Protein AF-A0A840UDA2-F1 (afdb_monomer_lite)

Radius of gyration: 20.47 Å; chains: 1; bounding box: 41×57×56 Å

Foldseek 3Di:
DDDDDDPDDPPPPPDDDQDWDQDPVRDTDRPPPPPDDQAQVPDPQWGWQDDDDQKTKTWRLVQKDWPDDDQQWTKIKTKIFMAGNVSDTPDMAMKIWIDTPPDDLQWIWIDRVNPDIDIDGLPDPDRVCSSVNSNCQVSVCSHPVDGSD

Secondary structure (DSSP, 8-state):
-------------------EEEPTTS-EEE-------SBGGG-TTSBEEEEETTEEEEEEEEEEEEEEEETTEEEEEEEEEEE-TTS-EEEEEEEEEEEETTS-TTEEEEESSSSS-EEEETT---GGGHHHHHHHHHHHHHHHSS---

Structure (mmCIF, N/CA/C/O backbone):
data_AF-A0A840UDA2-F1
#
_entry.id   AF-A0A840UDA2-F1
#
loop_
_atom_site.group_PDB
_atom_site.id
_atom_site.type_symbol
_atom_site.label_atom_id
_atom_site.label_alt_id
_atom_site.label_comp_id
_atom_site.label_asym_id
_atom_site.label_entity_id
_atom_site.label_seq_id
_atom_site.pdbx_PDB_ins_code
_atom_site.Cartn_x
_atom_site.Cartn_y
_atom_site.Cartn_z
_atom_site.occupancy
_atom_site.B_iso_or_equiv
_atom_site.auth_seq_id
_atom_site.auth_comp_id
_atom_site.auth_asym_id
_atom_site.auth_atom_id
_atom_site.pdbx_PDB_model_num
ATOM 1 N N . MET A 1 1 ? 21.897 -36.751 40.060 1.00 42.03 1 MET A N 1
ATOM 2 C CA . MET A 1 1 ? 22.782 -35.650 39.634 1.00 42.03 1 MET A CA 1
ATOM 3 C C . MET A 1 1 ? 22.307 -35.232 38.253 1.00 42.03 1 MET A C 1
ATOM 5 O O . MET A 1 1 ? 21.941 -36.119 37.500 1.00 42.03 1 MET A O 1
ATOM 9 N N . GLU A 1 2 ? 22.275 -33.923 38.002 1.00 37.97 2 GLU A N 1
ATOM 10 C CA . GLU A 1 2 ? 21.790 -33.234 36.789 1.00 37.97 2 GLU A CA 1
ATOM 11 C C . GLU A 1 2 ? 20.267 -33.116 36.589 1.00 37.97 2 GLU A C 1
ATOM 13 O O . GLU A 1 2 ? 19.528 -34.071 36.771 1.00 37.97 2 GLU A O 1
ATOM 18 N N . ARG A 1 3 ? 19.713 -32.006 36.097 1.00 36.50 3 ARG A N 1
ATOM 19 C CA . ARG A 1 3 ? 19.739 -30.584 36.500 1.00 36.50 3 ARG A CA 1
ATOM 20 C C . ARG A 1 3 ? 18.504 -29.973 35.813 1.00 36.50 3 ARG A C 1
ATOM 22 O O . ARG A 1 3 ? 18.245 -30.256 34.649 1.00 36.50 3 ARG A O 1
ATOM 29 N N . MET A 1 4 ? 17.718 -29.183 36.549 1.00 39.97 4 MET A N 1
ATOM 30 C CA . MET A 1 4 ? 16.525 -28.482 36.048 1.00 39.97 4 MET A CA 1
ATOM 31 C C . MET A 1 4 ? 16.818 -27.651 34.790 1.00 39.97 4 MET A C 1
ATOM 33 O O . MET A 1 4 ? 17.794 -26.903 34.775 1.00 39.97 4 MET A O 1
ATOM 37 N N . ILE A 1 5 ? 15.877 -27.627 33.843 1.00 39.34 5 ILE A N 1
ATOM 38 C CA . ILE A 1 5 ? 15.657 -26.466 32.970 1.00 39.34 5 ILE A CA 1
ATOM 39 C C . ILE A 1 5 ? 14.202 -26.026 33.152 1.00 39.34 5 ILE A C 1
ATOM 41 O O . ILE A 1 5 ? 13.264 -26.613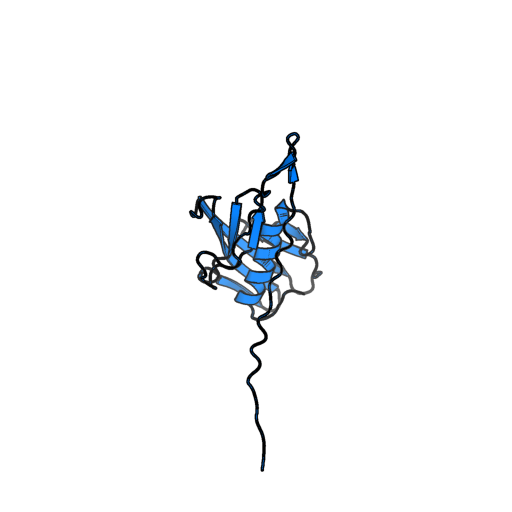 32.617 1.00 39.34 5 ILE A O 1
ATOM 45 N N . LYS A 1 6 ? 14.031 -24.990 33.978 1.00 40.03 6 LYS A N 1
ATOM 46 C CA . LYS A 1 6 ? 12.791 -24.225 34.121 1.00 40.03 6 LYS A CA 1
ATOM 47 C C . LYS A 1 6 ? 12.580 -23.443 32.825 1.00 40.03 6 LYS A C 1
ATOM 49 O O . LYS A 1 6 ? 13.404 -22.600 32.482 1.00 40.03 6 LYS A O 1
ATOM 54 N N . LYS A 1 7 ? 11.489 -23.714 32.108 1.00 36.28 7 LYS A N 1
ATOM 55 C CA . LYS A 1 7 ? 11.046 -22.883 30.982 1.00 36.28 7 LYS A CA 1
ATOM 56 C C . LYS A 1 7 ? 10.558 -21.549 31.553 1.00 36.28 7 LYS A C 1
ATOM 58 O O . LYS A 1 7 ? 9.472 -21.478 32.118 1.00 36.28 7 LYS A O 1
ATOM 63 N N . ILE A 1 8 ? 11.399 -20.521 31.474 1.00 38.16 8 ILE A N 1
ATOM 64 C CA . ILE A 1 8 ? 11.037 -19.145 31.816 1.00 38.16 8 ILE A CA 1
ATOM 65 C C . ILE A 1 8 ? 10.174 -18.616 30.668 1.00 38.16 8 ILE A C 1
ATOM 67 O O . ILE A 1 8 ? 10.673 -18.358 29.575 1.00 38.16 8 ILE A O 1
ATOM 71 N N . LEU A 1 9 ? 8.871 -18.493 30.911 1.00 33.75 9 LEU A N 1
ATOM 72 C CA . LEU A 1 9 ? 7.979 -17.674 30.096 1.00 33.75 9 LEU A CA 1
ATOM 73 C C . LEU A 1 9 ? 8.317 -16.210 30.389 1.00 33.75 9 LEU A C 1
ATOM 75 O O . LEU A 1 9 ? 7.984 -15.689 31.452 1.00 33.75 9 LEU A O 1
ATOM 79 N N . VAL A 1 10 ? 9.010 -15.556 29.458 1.00 36.25 10 VAL A N 1
ATOM 80 C CA . VAL A 1 10 ? 9.143 -14.098 29.460 1.00 36.25 10 VAL A CA 1
ATOM 81 C C . VAL A 1 10 ? 7.796 -13.542 29.009 1.00 36.25 10 VAL A C 1
ATOM 83 O O . VAL A 1 10 ? 7.509 -13.456 27.819 1.00 36.25 10 VAL A O 1
ATOM 86 N N . SER A 1 11 ? 6.938 -13.225 29.977 1.00 38.47 11 SER A N 1
ATOM 87 C CA . SER A 1 11 ? 5.769 -12.383 29.741 1.00 38.47 11 SER A CA 1
ATOM 88 C C . SER A 1 11 ? 6.280 -10.982 29.422 1.00 38.47 11 SER A C 1
ATOM 90 O O . SER A 1 11 ? 6.733 -10.264 30.313 1.00 38.47 11 SER A O 1
ATOM 92 N N . LEU A 1 12 ? 6.265 -10.616 28.140 1.00 33.28 12 LEU A N 1
ATOM 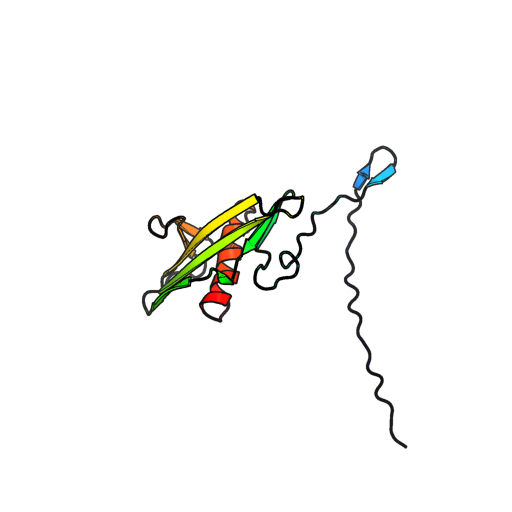93 C CA . LEU A 1 12 ? 6.558 -9.262 27.694 1.00 33.28 12 LEU A CA 1
ATOM 94 C C . LEU A 1 12 ? 5.394 -8.373 28.157 1.00 33.28 12 LEU A C 1
ATOM 96 O O . LEU A 1 12 ? 4.341 -8.330 27.527 1.00 33.28 12 LEU A O 1
ATOM 100 N N . CYS A 1 13 ? 5.553 -7.721 29.310 1.00 30.31 13 CYS A N 1
ATOM 101 C CA . CYS A 1 13 ? 4.634 -6.681 29.756 1.00 30.31 13 CYS A CA 1
ATOM 102 C C . CYS A 1 13 ? 4.657 -5.546 28.730 1.00 30.31 13 CYS A C 1
ATOM 104 O O . CYS A 1 13 ? 5.596 -4.753 28.681 1.00 30.31 13 CYS A O 1
ATOM 106 N N . MET A 1 14 ? 3.620 -5.483 27.901 1.00 34.97 14 MET A N 1
ATOM 107 C CA . MET A 1 14 ? 3.326 -4.340 27.051 1.00 34.97 14 MET A CA 1
ATOM 108 C C . MET A 1 14 ? 2.859 -3.211 27.976 1.00 34.97 14 MET A C 1
ATOM 110 O O . MET A 1 14 ? 1.700 -3.149 28.376 1.00 34.97 14 MET A O 1
ATOM 114 N N . ALA A 1 15 ? 3.797 -2.378 28.424 1.00 37.38 15 ALA A N 1
ATOM 115 C CA . ALA A 1 15 ? 3.485 -1.202 29.221 1.00 37.38 15 ALA A CA 1
ATOM 116 C C . ALA A 1 15 ? 2.831 -0.153 28.310 1.00 37.38 15 ALA A C 1
ATOM 118 O O . ALA A 1 15 ? 3.515 0.574 27.592 1.00 37.38 15 ALA A O 1
ATOM 119 N N . ALA A 1 16 ? 1.500 -0.099 28.322 1.00 39.00 16 ALA A N 1
ATOM 120 C CA . ALA A 1 16 ? 0.751 1.020 27.771 1.00 39.00 16 ALA A CA 1
ATOM 121 C C . ALA A 1 16 ? 0.997 2.246 28.666 1.00 39.00 16 ALA A C 1
ATOM 123 O O . ALA A 1 16 ? 0.585 2.274 29.826 1.00 39.00 16 ALA A O 1
ATOM 124 N N . ALA A 1 17 ? 1.712 3.246 28.152 1.00 40.25 17 ALA A N 1
ATOM 125 C CA . ALA A 1 17 ? 1.822 4.537 28.818 1.00 40.25 17 ALA A CA 1
ATOM 126 C C . ALA A 1 17 ? 0.470 5.257 28.695 1.00 40.25 17 ALA A C 1
ATOM 128 O O . ALA A 1 17 ? 0.104 5.715 27.616 1.00 40.25 17 ALA A O 1
ATOM 129 N N . ILE A 1 18 ? -0.288 5.324 29.790 1.00 45.72 18 ILE A N 1
ATOM 130 C CA . ILE A 1 18 ? -1.560 6.050 29.841 1.00 45.72 18 ILE A CA 1
ATOM 131 C C . ILE A 1 18 ? -1.234 7.549 29.868 1.00 45.72 18 ILE A C 1
ATOM 133 O O . ILE A 1 18 ? -0.759 8.063 30.881 1.00 45.72 18 ILE A O 1
ATOM 137 N N . LEU A 1 19 ? -1.474 8.258 28.761 1.00 41.31 19 LEU A N 1
ATOM 138 C CA . LEU A 1 19 ? -1.546 9.719 28.781 1.00 41.31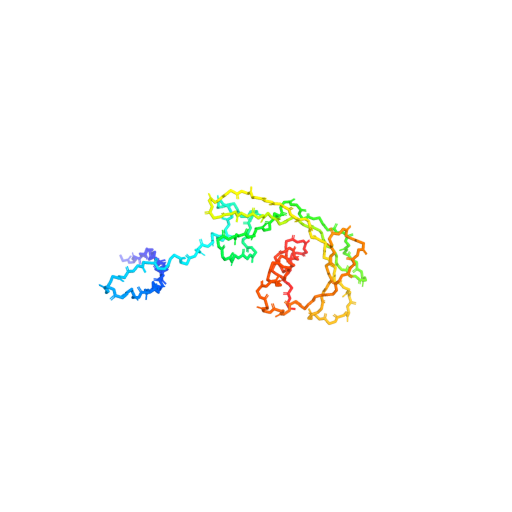 19 LEU A CA 1
ATOM 139 C C . LEU A 1 19 ? -2.862 10.130 29.444 1.00 41.31 19 LEU A C 1
ATOM 141 O O . LEU A 1 19 ? -3.946 9.757 28.999 1.00 41.31 19 LEU A O 1
ATOM 145 N N . VAL A 1 20 ? -2.754 10.896 30.524 1.00 44.81 20 VAL A N 1
ATOM 146 C CA . VAL A 1 20 ? -3.895 11.360 31.309 1.00 44.81 20 VAL A CA 1
ATOM 147 C C . VAL A 1 20 ? -4.091 12.851 31.050 1.00 44.81 20 VAL A C 1
ATOM 149 O O . VAL A 1 20 ? -3.177 13.639 31.287 1.00 44.81 20 VAL A O 1
ATOM 152 N N . GLY A 1 21 ? -5.268 13.246 30.565 1.00 50.16 21 GLY A N 1
ATOM 153 C CA . GLY A 1 21 ? -5.681 14.649 30.539 1.00 50.16 21 GLY A CA 1
ATOM 154 C C . GLY A 1 21 ? -6.313 15.026 31.879 1.00 50.16 21 GLY A C 1
ATOM 155 O O . GLY A 1 21 ? -7.141 14.277 32.395 1.00 50.16 21 GLY A O 1
ATOM 156 N N . VAL A 1 22 ? -5.926 16.166 32.453 1.00 46.38 22 VAL A N 1
ATOM 157 C CA . VAL A 1 22 ? -6.565 16.729 33.655 1.00 46.38 22 VAL A CA 1
ATOM 158 C C . VAL A 1 22 ? -7.673 17.679 33.204 1.00 46.38 22 VAL A C 1
ATOM 160 O O . VAL A 1 22 ? -7.388 18.676 32.538 1.00 46.38 22 VAL A O 1
ATOM 163 N N . SER A 1 23 ? -8.931 17.385 33.539 1.00 54.03 23 SER A N 1
ATOM 164 C CA . SER A 1 23 ? -10.025 18.352 33.391 1.00 54.03 23 SER A CA 1
ATOM 165 C C . SER A 1 23 ? -9.995 19.392 34.513 1.00 54.03 23 SER A C 1
ATOM 167 O O . SER A 1 23 ? -9.363 19.210 35.553 1.00 54.03 23 SER A O 1
ATOM 169 N N . ALA A 1 24 ? -10.684 20.516 34.299 1.00 54.06 24 ALA A N 1
ATOM 170 C CA . ALA A 1 24 ? -10.708 21.654 35.223 1.00 54.06 24 ALA A CA 1
ATOM 171 C C . ALA A 1 24 ? -11.264 21.327 36.628 1.00 54.06 24 ALA A C 1
ATOM 173 O O . ALA A 1 24 ? -11.048 22.095 37.561 1.00 54.06 24 ALA A O 1
ATOM 174 N N . ASP A 1 25 ? -11.953 20.196 36.786 1.00 64.12 25 ASP A N 1
ATOM 175 C CA . ASP A 1 25 ? -12.476 19.675 38.055 1.00 64.12 25 ASP A CA 1
ATOM 176 C C . ASP A 1 25 ? -11.540 18.654 38.733 1.00 64.12 25 ASP A C 1
ATOM 178 O O . ASP A 1 25 ? -11.901 18.048 39.741 1.00 64.12 25 ASP A O 1
ATOM 182 N N . GLY A 1 26 ? -10.329 18.462 38.198 1.00 52.66 26 GLY A N 1
ATOM 183 C CA . GLY A 1 26 ? -9.341 17.530 38.736 1.00 52.66 26 GLY A CA 1
ATOM 184 C C . GLY A 1 26 ? -9.639 16.061 38.437 1.00 52.66 26 GLY A C 1
ATOM 185 O O . GLY A 1 26 ? -8.918 15.195 38.936 1.00 52.66 26 GLY A O 1
ATOM 186 N N . THR A 1 27 ? -10.661 15.758 37.628 1.00 47.66 27 THR A N 1
ATOM 187 C CA . THR A 1 27 ? -10.891 14.389 37.169 1.00 47.66 27 THR A CA 1
ATOM 188 C C . THR A 1 27 ? -9.942 14.035 36.024 1.00 47.66 27 THR A C 1
ATOM 190 O O . THR A 1 27 ? -9.601 14.831 35.148 1.00 47.66 27 THR A O 1
ATOM 193 N N . THR A 1 28 ? -9.415 12.820 36.080 1.00 41.28 28 THR A N 1
ATOM 194 C CA . THR A 1 28 ? -8.555 12.265 35.045 1.00 41.28 28 THR A CA 1
ATOM 195 C C . THR A 1 28 ? -9.431 11.472 34.092 1.00 41.28 28 THR A C 1
ATOM 197 O O . THR A 1 28 ? -9.793 10.328 34.363 1.00 41.28 28 THR A O 1
ATOM 200 N N . LEU A 1 29 ? -9.821 12.085 32.977 1.00 41.03 29 LEU A N 1
ATOM 201 C CA . LEU A 1 29 ? -10.533 11.356 31.934 1.00 41.03 29 LEU A CA 1
ATOM 202 C C . LEU A 1 29 ? -9.500 10.618 31.077 1.00 41.03 29 LEU A C 1
ATOM 204 O O . LEU A 1 29 ? -8.522 11.239 30.642 1.00 41.03 29 LEU A O 1
ATOM 208 N N . PRO A 1 30 ? -9.673 9.308 30.817 1.00 44.22 30 PRO A N 1
ATOM 209 C CA . PRO A 1 30 ? -8.862 8.644 29.816 1.00 44.22 30 PRO A CA 1
ATOM 210 C C . PRO A 1 30 ? -9.110 9.366 28.493 1.00 44.22 30 PRO A C 1
ATOM 212 O O . PRO A 1 30 ? -10.219 9.354 27.958 1.00 44.22 30 PRO A O 1
ATOM 215 N N . MET A 1 31 ? -8.081 10.029 27.968 1.00 38.84 31 MET A N 1
ATOM 216 C CA . MET A 1 31 ? -8.107 10.439 26.575 1.00 38.84 31 MET A CA 1
ATOM 217 C C . MET A 1 31 ? -8.077 9.142 25.778 1.00 38.84 31 MET A C 1
ATOM 219 O O . MET A 1 31 ? -7.056 8.458 25.763 1.00 38.84 31 MET A O 1
ATOM 223 N N . ALA A 1 32 ? -9.209 8.761 25.188 1.00 42.03 32 ALA A N 1
ATOM 224 C CA . ALA A 1 32 ? -9.276 7.619 24.293 1.00 42.03 32 ALA A CA 1
ATOM 225 C C . ALA A 1 32 ? -8.395 7.920 23.074 1.00 42.03 32 ALA A C 1
ATOM 227 O O . ALA A 1 32 ? -8.837 8.489 22.077 1.00 42.03 32 ALA A O 1
ATOM 228 N N . GLN A 1 33 ? -7.112 7.581 23.166 1.00 42.38 33 GLN A N 1
ATOM 229 C CA . GLN A 1 33 ? -6.299 7.387 21.987 1.00 42.38 33 GLN A CA 1
ATOM 230 C C . GLN A 1 33 ? -6.902 6.176 21.282 1.00 42.38 33 GLN A C 1
ATOM 232 O O . GLN A 1 33 ? -7.008 5.103 21.873 1.00 42.38 33 GLN A O 1
ATOM 237 N N . ALA A 1 34 ? -7.388 6.370 20.058 1.00 55.00 34 ALA A N 1
ATOM 238 C CA . ALA A 1 34 ? -7.904 5.272 19.262 1.00 55.00 34 ALA A CA 1
ATOM 239 C C . ALA A 1 34 ? -6.746 4.306 18.975 1.00 55.00 34 ALA A C 1
ATOM 241 O O . ALA A 1 34 ? -5.938 4.540 18.075 1.00 55.00 34 ALA A O 1
ATOM 242 N N . ASP A 1 35 ? -6.635 3.252 19.779 1.00 76.25 35 ASP A N 1
ATOM 243 C CA . ASP A 1 35 ? -5.738 2.138 19.508 1.00 76.25 35 ASP A CA 1
ATOM 244 C C . ASP A 1 35 ? -6.363 1.310 18.389 1.00 76.25 35 ASP A C 1
ATOM 246 O O . ASP A 1 35 ? -7.245 0.474 18.589 1.00 76.25 35 ASP A O 1
ATOM 250 N N . TYR A 1 36 ? -5.932 1.594 17.164 1.00 87.25 36 TYR A N 1
ATOM 251 C CA . TYR A 1 36 ? -6.333 0.822 16.000 1.00 87.25 36 TYR A CA 1
ATOM 252 C C . TYR A 1 36 ? -5.649 -0.542 16.051 1.00 87.25 36 TYR A C 1
ATOM 254 O O . TYR A 1 36 ? -4.419 -0.629 16.109 1.00 87.25 36 TYR A O 1
ATOM 262 N N . ALA A 1 37 ? -6.438 -1.616 16.006 1.00 91.75 37 ALA A N 1
ATOM 263 C CA . ALA A 1 37 ? -5.899 -2.970 15.989 1.00 91.75 37 ALA A CA 1
ATOM 264 C C . ALA A 1 37 ? -4.935 -3.141 14.807 1.00 91.75 37 ALA A C 1
ATOM 266 O O . ALA A 1 37 ? -5.238 -2.692 13.703 1.00 91.75 37 ALA A O 1
ATOM 267 N N . GLN A 1 38 ? -3.806 -3.827 15.020 1.00 94.94 38 GLN A N 1
ATOM 268 C CA . GLN A 1 38 ? -2.822 -4.098 13.963 1.00 94.94 38 GLN A CA 1
ATOM 269 C C . GLN A 1 38 ? -3.418 -4.905 12.801 1.00 94.94 38 GLN A C 1
ATOM 271 O O . GLN A 1 38 ? -2.948 -4.784 11.674 1.00 94.94 38 GLN A O 1
ATOM 276 N N . TYR A 1 39 ? -4.442 -5.711 13.072 1.00 96.38 39 TYR A N 1
ATOM 277 C CA . TYR A 1 39 ? -5.147 -6.522 12.091 1.00 96.38 39 TYR A CA 1
ATOM 278 C C . TYR A 1 39 ? -6.651 -6.360 12.286 1.00 96.38 39 TYR A C 1
ATOM 280 O O . TYR A 1 39 ? -7.134 -6.490 13.416 1.00 96.38 39 TYR A O 1
ATOM 288 N N . TYR A 1 40 ? -7.395 -6.089 11.212 1.00 96.25 40 TYR A N 1
ATOM 289 C CA . TYR A 1 40 ? -8.851 -5.982 11.300 1.00 96.25 40 TYR A CA 1
ATOM 290 C C . TYR A 1 40 ? -9.447 -7.328 11.729 1.00 96.25 40 TYR A C 1
ATOM 292 O O . TYR A 1 40 ? -9.163 -8.357 11.120 1.00 96.25 40 TYR A O 1
ATOM 300 N N . ASN A 1 41 ? -10.230 -7.333 12.812 1.00 94.69 41 ASN A N 1
ATOM 301 C CA . ASN A 1 41 ? -10.801 -8.540 13.426 1.00 94.69 41 ASN A CA 1
ATOM 302 C C . ASN A 1 41 ? -9.780 -9.663 13.719 1.00 94.69 41 ASN A C 1
ATOM 304 O O . ASN A 1 41 ? -10.144 -10.835 13.785 1.00 94.69 41 ASN A O 1
ATOM 308 N N . GLY A 1 42 ? -8.497 -9.322 13.895 1.00 94.56 42 GLY A N 1
ATOM 309 C CA . GLY A 1 42 ? -7.425 -10.299 14.106 1.00 94.56 42 GLY A CA 1
ATOM 310 C C . GLY A 1 42 ? -6.995 -11.073 12.852 1.00 94.56 42 GLY A C 1
ATOM 311 O O . GLY A 1 42 ? -6.136 -11.947 12.956 1.00 94.56 42 GLY A O 1
ATOM 312 N N . ASP A 1 43 ? -7.537 -10.758 11.672 1.00 96.88 43 ASP A N 1
ATOM 313 C CA . ASP A 1 43 ? -7.158 -11.414 10.423 1.00 96.88 43 ASP A CA 1
ATOM 314 C C . ASP A 1 43 ? -5.893 -10.781 9.831 1.00 96.88 43 ASP A C 1
ATOM 316 O O . ASP A 1 43 ? -5.863 -9.622 9.408 1.00 96.88 43 ASP A O 1
ATOM 320 N N . SER A 1 44 ? -4.834 -11.588 9.751 1.00 96.50 44 SER A N 1
ATOM 321 C CA . SER A 1 44 ? -3.548 -11.172 9.199 1.00 96.50 44 SER A CA 1
ATOM 322 C C . SER A 1 44 ? -3.607 -10.721 7.737 1.00 96.50 44 SER A C 1
ATOM 324 O O . SER A 1 44 ? -2.659 -10.074 7.293 1.00 96.50 44 SER A O 1
ATOM 326 N N . ASN A 1 45 ? -4.671 -11.039 6.986 1.00 97.75 45 ASN A N 1
ATOM 327 C CA . ASN A 1 45 ? -4.919 -10.533 5.634 1.00 97.75 45 ASN A CA 1
ATOM 328 C C . ASN A 1 45 ? -5.257 -9.046 5.594 1.00 97.75 45 ASN A C 1
ATOM 330 O O . ASN A 1 45 ? -5.086 -8.441 4.539 1.00 97.75 45 ASN A O 1
ATOM 334 N N . TYR A 1 46 ? -5.640 -8.464 6.730 1.00 98.31 46 TYR A N 1
ATOM 335 C CA . TYR A 1 46 ? -6.025 -7.067 6.854 1.00 98.31 46 TYR A CA 1
ATOM 336 C C . TYR A 1 46 ? -5.090 -6.298 7.797 1.00 98.31 46 TYR A C 1
ATOM 338 O O . TYR A 1 46 ? -5.530 -5.884 8.870 1.00 98.31 46 TYR A O 1
ATOM 346 N N . PRO A 1 47 ? -3.792 -6.120 7.471 1.00 98.00 47 PRO A N 1
ATOM 347 C CA . PRO A 1 47 ? -2.889 -5.313 8.283 1.00 98.00 47 PRO A CA 1
ATOM 348 C C . PRO A 1 47 ? -3.275 -3.831 8.264 1.00 98.00 47 PRO A C 1
ATOM 350 O O . PRO A 1 47 ? -3.667 -3.277 7.232 1.00 98.00 47 PRO A O 1
ATOM 353 N N . LEU A 1 48 ? -3.119 -3.184 9.418 1.00 97.00 48 LEU A N 1
ATOM 354 C CA . LEU A 1 48 ? -3.324 -1.755 9.598 1.00 97.00 48 LEU A CA 1
ATOM 355 C C . LEU A 1 48 ? -2.338 -0.985 8.721 1.00 97.00 48 LEU A C 1
ATOM 357 O O . LEU A 1 48 ? -1.120 -1.099 8.862 1.00 97.00 48 LEU A O 1
ATOM 361 N N . VAL A 1 49 ? -2.886 -0.155 7.846 1.00 96.12 49 VAL A N 1
ATOM 362 C CA . VAL A 1 49 ? -2.133 0.814 7.057 1.00 96.12 49 VAL A CA 1
ATOM 363 C C . VAL A 1 49 ? -1.963 2.081 7.879 1.00 96.12 49 VAL A C 1
ATOM 365 O O . VAL A 1 49 ? -0.849 2.536 8.116 1.00 96.12 49 VAL A O 1
ATOM 368 N N . TYR A 1 50 ? -3.063 2.675 8.326 1.00 95.25 50 TYR A N 1
ATOM 369 C CA . TYR A 1 50 ? -3.042 3.928 9.067 1.00 95.25 50 TYR A CA 1
ATOM 370 C C . TYR A 1 50 ? -4.300 4.045 9.913 1.00 95.25 50 TYR A C 1
ATOM 372 O O . TYR A 1 50 ? -5.312 3.421 9.605 1.00 95.25 50 TYR A O 1
ATOM 380 N N . GLY A 1 51 ? -4.250 4.863 10.954 1.00 93.00 51 GLY A N 1
ATOM 381 C CA . GLY A 1 51 ? -5.434 5.221 11.707 1.00 93.00 51 GLY A CA 1
ATOM 382 C C . GLY A 1 51 ? -5.337 6.657 12.196 1.00 93.00 51 GLY A C 1
ATOM 383 O O . GLY A 1 51 ? -4.274 7.109 12.629 1.00 93.00 51 GLY A O 1
ATOM 384 N N . HIS A 1 52 ? -6.435 7.393 12.069 1.00 91.06 52 HIS A N 1
ATOM 385 C CA . HIS A 1 52 ? -6.515 8.802 12.416 1.00 91.06 52 HIS A CA 1
ATOM 386 C C . HIS A 1 52 ? -7.962 9.218 12.705 1.00 91.06 52 HIS A C 1
ATOM 388 O O . HIS A 1 52 ? -8.859 8.889 11.937 1.00 91.06 52 HIS A O 1
ATOM 394 N N . GLN A 1 53 ? -8.167 9.956 13.805 1.00 89.81 53 GLN A N 1
ATOM 395 C CA . GLN A 1 53 ? -9.459 10.544 14.202 1.00 89.81 53 GLN A CA 1
ATOM 396 C C . GLN A 1 53 ? -10.665 9.583 14.123 1.00 89.81 53 GLN A C 1
ATOM 398 O O . GLN A 1 53 ? -11.677 9.897 13.507 1.00 89.81 53 GLN A O 1
ATOM 403 N N . GLY A 1 54 ? -10.557 8.395 14.728 1.00 89.56 54 GLY A N 1
ATOM 404 C CA . GLY A 1 54 ? -11.653 7.418 14.772 1.00 89.56 54 GLY A CA 1
ATOM 405 C C . GLY A 1 54 ? -11.835 6.616 13.481 1.00 89.56 54 GLY A C 1
ATOM 406 O O . GLY A 1 54 ? -12.784 5.848 13.369 1.00 89.56 54 GLY A O 1
ATOM 407 N N . VAL A 1 55 ? -10.931 6.753 12.509 1.00 92.81 55 VAL A N 1
ATOM 408 C CA . VAL A 1 55 ? -10.959 5.998 11.252 1.00 92.81 55 VAL A CA 1
ATOM 409 C C . VAL A 1 55 ? -9.682 5.184 11.106 1.00 92.81 55 VAL A C 1
ATOM 411 O O . VAL A 1 55 ? -8.583 5.705 11.294 1.00 92.81 55 VAL A O 1
ATOM 414 N N . ALA A 1 56 ? -9.826 3.915 10.734 1.00 95.88 56 ALA A N 1
ATOM 415 C CA . ALA A 1 56 ? -8.723 3.037 10.368 1.00 95.88 56 ALA A CA 1
ATOM 416 C C . ALA A 1 56 ? -8.786 2.650 8.892 1.00 95.88 56 ALA A C 1
ATOM 418 O O . ALA A 1 56 ? -9.857 2.471 8.313 1.00 95.88 56 ALA A O 1
ATOM 419 N N . TRP A 1 57 ? -7.613 2.464 8.301 1.00 97.88 57 TRP A N 1
ATOM 420 C CA . TRP A 1 57 ? -7.434 1.925 6.963 1.00 97.88 57 TRP A CA 1
ATOM 421 C C . TRP A 1 57 ? -6.653 0.624 7.055 1.00 97.88 57 TRP A C 1
ATOM 423 O O . TRP A 1 57 ? -5.578 0.589 7.657 1.00 97.88 57 TRP A O 1
ATOM 433 N N . TYR A 1 58 ? -7.175 -0.425 6.430 1.00 98.44 58 TYR A N 1
ATOM 434 C CA . TYR A 1 58 ? -6.556 -1.746 6.395 1.00 98.44 58 TYR A CA 1
ATOM 435 C C . TYR A 1 58 ? -6.350 -2.182 4.949 1.00 98.44 58 TYR A C 1
ATOM 437 O O . TYR A 1 58 ? -7.258 -2.057 4.129 1.00 98.44 58 TYR A O 1
ATOM 445 N N . LEU A 1 59 ? -5.164 -2.693 4.629 1.00 98.56 59 LEU A N 1
ATOM 446 C CA . LEU A 1 59 ? -4.875 -3.270 3.315 1.00 98.56 59 LEU A CA 1
ATOM 447 C C . LEU A 1 59 ? -5.536 -4.642 3.235 1.00 98.56 59 LEU A C 1
ATOM 449 O O . LEU A 1 59 ? -5.300 -5.455 4.110 1.00 98.56 59 LEU A O 1
ATOM 453 N N . ASP A 1 60 ? -6.278 -4.943 2.178 1.00 98.56 60 ASP A N 1
ATOM 454 C CA . ASP A 1 60 ? -6.713 -6.308 1.892 1.00 98.56 60 ASP A CA 1
ATOM 455 C C . ASP A 1 60 ? -5.619 -7.034 1.096 1.00 98.56 60 ASP A C 1
ATOM 457 O O . ASP A 1 60 ? -5.513 -6.881 -0.125 1.00 98.56 60 ASP A O 1
ATOM 461 N N . LYS A 1 61 ? -4.789 -7.838 1.766 1.00 98.12 61 LYS A N 1
ATOM 462 C CA . LYS A 1 61 ? -3.713 -8.585 1.094 1.00 98.12 61 LYS A CA 1
ATOM 463 C C . LYS A 1 61 ? -4.234 -9.600 0.078 1.00 98.12 61 LYS A C 1
ATOM 465 O O . LYS A 1 61 ? -3.523 -9.890 -0.880 1.00 98.12 61 LYS A O 1
ATOM 470 N N . SER A 1 62 ? -5.447 -10.124 0.259 1.00 97.94 62 SER A N 1
ATOM 471 C CA . SER A 1 62 ? -6.033 -11.087 -0.681 1.00 97.94 62 SER A CA 1
ATOM 472 C C . SER A 1 62 ? -6.404 -10.446 -2.023 1.00 97.94 62 SER A C 1
ATOM 474 O O . SER A 1 62 ? -6.495 -11.133 -3.036 1.00 97.94 62 SER A O 1
ATOM 476 N N . SER A 1 63 ? -6.547 -9.117 -2.046 1.00 98.44 63 SER A N 1
ATOM 477 C CA . SER A 1 63 ? -6.841 -8.334 -3.249 1.00 98.44 63 SER A CA 1
ATOM 478 C C . SER A 1 63 ? -5.609 -7.937 -4.073 1.00 98.44 63 SER A C 1
ATOM 480 O O . SER A 1 63 ? -5.755 -7.287 -5.111 1.00 98.44 63 SER A O 1
ATOM 482 N N . ILE A 1 64 ? -4.396 -8.268 -3.616 1.00 98.56 64 ILE A N 1
ATOM 483 C CA . ILE A 1 64 ? -3.162 -7.847 -4.284 1.00 98.56 64 ILE A CA 1
ATOM 484 C C . ILE A 1 64 ? -3.007 -8.581 -5.615 1.00 98.56 64 ILE A C 1
ATOM 486 O O . ILE A 1 64 ? -2.992 -9.808 -5.676 1.00 98.56 64 ILE A O 1
ATOM 490 N N . VAL A 1 65 ? -2.824 -7.809 -6.685 1.00 98.50 65 VAL A N 1
ATOM 491 C CA . VAL A 1 65 ? -2.570 -8.324 -8.033 1.00 98.50 65 VAL A CA 1
ATOM 492 C C . VAL A 1 65 ? -1.320 -7.664 -8.595 1.00 98.50 65 VAL A C 1
ATOM 494 O O . VAL A 1 65 ? -1.301 -6.448 -8.795 1.00 98.50 65 VAL A O 1
ATOM 497 N N . VAL A 1 66 ? -0.297 -8.462 -8.908 1.00 98.56 66 VAL A N 1
ATOM 498 C CA . VAL A 1 66 ? 0.881 -7.997 -9.656 1.00 98.56 66 VAL A CA 1
ATOM 499 C C . VAL A 1 66 ? 0.455 -7.643 -11.081 1.00 98.56 66 VAL A C 1
ATOM 501 O O . VAL A 1 66 ? -0.194 -8.432 -11.766 1.00 98.56 66 VAL A O 1
ATOM 504 N N . LYS A 1 67 ? 0.795 -6.431 -11.515 1.00 98.00 67 LYS A N 1
ATOM 505 C CA . LYS A 1 67 ? 0.461 -5.884 -12.838 1.00 98.00 67 LYS A CA 1
ATOM 506 C C . LYS A 1 67 ? 1.666 -5.851 -13.774 1.00 98.00 67 LYS A C 1
ATOM 508 O O . LYS A 1 67 ? 1.488 -5.975 -14.979 1.00 98.00 67 LYS A O 1
ATOM 513 N N . LYS A 1 68 ? 2.869 -5.690 -13.218 1.00 97.25 68 LYS A N 1
ATOM 514 C CA . LYS A 1 68 ? 4.148 -5.671 -13.941 1.00 97.25 68 LYS A CA 1
ATOM 515 C C . LYS A 1 68 ? 5.260 -6.121 -12.997 1.00 97.25 68 LYS A C 1
ATOM 517 O O . LYS A 1 68 ? 5.235 -5.759 -11.822 1.00 97.25 68 LYS A O 1
ATOM 522 N N . ASN A 1 69 ? 6.198 -6.904 -13.509 1.00 97.38 69 ASN A N 1
ATOM 523 C CA . ASN A 1 69 ? 7.423 -7.306 -12.820 1.00 97.38 69 ASN A CA 1
ATOM 524 C C . ASN A 1 69 ? 8.444 -7.696 -13.894 1.00 97.38 69 ASN A C 1
ATOM 526 O O . ASN A 1 69 ? 8.538 -8.859 -14.287 1.00 97.38 69 ASN A O 1
ATOM 530 N N . ASP A 1 70 ? 9.108 -6.692 -14.456 1.00 97.19 70 ASP A N 1
ATOM 531 C CA . ASP A 1 70 ? 10.079 -6.857 -15.534 1.00 97.19 70 ASP A CA 1
ATOM 532 C C . ASP A 1 70 ? 11.233 -5.850 -15.398 1.00 97.19 70 ASP A C 1
ATOM 534 O O . ASP A 1 70 ? 11.349 -5.130 -14.404 1.00 97.19 70 ASP A O 1
ATOM 538 N N . SER A 1 71 ? 12.118 -5.813 -16.395 1.00 96.44 71 SER A N 1
ATOM 539 C CA . SER A 1 71 ? 13.302 -4.950 -16.395 1.00 96.44 71 SER A CA 1
ATOM 540 C C . SER A 1 71 ? 12.997 -3.450 -16.391 1.00 96.44 71 SER A C 1
ATOM 542 O O . SER A 1 71 ? 13.888 -2.664 -16.083 1.00 96.44 71 SER A O 1
ATOM 544 N N . GLU A 1 72 ? 11.781 -3.033 -16.747 1.00 96.69 72 GLU A N 1
ATOM 545 C CA . GLU A 1 72 ? 11.391 -1.621 -16.768 1.00 96.69 72 GLU A CA 1
ATOM 546 C C . GLU A 1 72 ? 10.794 -1.173 -15.429 1.00 96.69 72 GLU A C 1
ATOM 548 O O . GLU A 1 72 ? 10.793 0.020 -15.121 1.00 96.69 72 GLU A O 1
ATOM 553 N N . GLY A 1 73 ? 10.301 -2.107 -14.609 1.00 96.81 73 GLY A N 1
ATOM 554 C CA . GLY A 1 73 ? 9.782 -1.790 -13.286 1.00 96.81 73 GLY A CA 1
ATOM 555 C C . GLY A 1 73 ? 8.789 -2.802 -12.726 1.00 96.81 73 GLY A C 1
ATOM 556 O O . GLY A 1 73 ? 8.550 -3.881 -13.268 1.00 96.81 73 GLY A O 1
ATOM 557 N N . ASN A 1 74 ? 8.182 -2.406 -11.610 1.00 98.12 74 ASN A N 1
ATOM 558 C CA . ASN A 1 74 ? 7.288 -3.237 -10.812 1.00 98.12 74 ASN A CA 1
ATOM 559 C C . ASN A 1 74 ? 5.983 -2.497 -10.529 1.00 98.12 74 ASN A C 1
ATOM 561 O O . ASN A 1 74 ? 6.008 -1.363 -10.049 1.00 98.12 74 ASN A O 1
ATOM 565 N N . ALA A 1 75 ? 4.848 -3.141 -10.791 1.00 98.12 75 ALA A N 1
ATOM 566 C CA . ALA A 1 75 ? 3.525 -2.589 -10.532 1.00 98.12 75 ALA A CA 1
ATOM 567 C C . ALA A 1 75 ? 2.615 -3.608 -9.852 1.00 98.12 75 ALA A C 1
ATOM 569 O O . ALA A 1 75 ? 2.630 -4.796 -10.185 1.00 98.12 75 ALA A O 1
ATOM 570 N N . PHE A 1 76 ? 1.757 -3.129 -8.958 1.00 98.75 76 PHE A N 1
ATOM 571 C CA . PHE A 1 76 ? 0.696 -3.924 -8.348 1.00 98.75 76 PHE A CA 1
ATOM 572 C C . PHE A 1 76 ? -0.545 -3.067 -8.094 1.00 98.75 76 PHE A C 1
ATOM 574 O O . PHE A 1 76 ? -0.470 -1.841 -8.036 1.00 98.75 76 PHE A O 1
ATOM 581 N N . ALA A 1 77 ? -1.695 -3.717 -7.949 1.00 98.69 77 ALA A N 1
ATOM 582 C CA . ALA A 1 77 ? -2.928 -3.092 -7.488 1.00 98.69 77 ALA A CA 1
ATOM 583 C C . ALA A 1 77 ? -3.428 -3.800 -6.227 1.00 98.69 77 ALA A C 1
ATOM 585 O O . ALA A 1 77 ? -3.190 -4.996 -6.064 1.00 98.69 77 ALA A O 1
ATOM 586 N N . CYS A 1 78 ? -4.106 -3.070 -5.346 1.00 98.56 78 CYS A N 1
ATOM 587 C CA . CYS A 1 78 ? -4.658 -3.601 -4.102 1.00 98.56 78 CYS A CA 1
ATOM 588 C C . CYS A 1 78 ? -5.836 -2.759 -3.606 1.00 98.56 78 CYS A C 1
ATOM 590 O O . CYS A 1 78 ? -5.966 -1.589 -3.968 1.00 98.56 78 CYS A O 1
ATOM 592 N N . ASN A 1 79 ? -6.663 -3.339 -2.745 1.00 98.50 79 ASN A N 1
ATOM 593 C CA . ASN A 1 79 ? -7.749 -2.654 -2.063 1.00 98.50 79 ASN A CA 1
ATOM 594 C C . ASN A 1 79 ? -7.351 -2.287 -0.634 1.00 98.50 79 ASN A C 1
ATOM 596 O O . ASN A 1 79 ? -6.685 -3.046 0.067 1.00 98.50 79 ASN A O 1
ATOM 600 N N . VAL A 1 80 ? -7.829 -1.134 -0.185 1.00 98.25 80 VAL A N 1
ATOM 601 C CA . VAL A 1 80 ? -7.766 -0.692 1.206 1.00 98.25 80 VAL A CA 1
ATOM 602 C C . VAL A 1 80 ? -9.193 -0.477 1.683 1.00 98.25 80 VAL A C 1
ATOM 604 O O . VAL A 1 80 ? -9.949 0.269 1.058 1.00 98.25 80 VAL A O 1
ATOM 607 N N . ILE A 1 81 ? -9.569 -1.132 2.777 1.00 98.38 81 ILE A N 1
ATOM 608 C CA . ILE A 1 81 ? -10.858 -0.918 3.435 1.00 98.38 81 ILE A CA 1
ATOM 609 C C . ILE A 1 81 ? -10.742 0.208 4.459 1.00 98.38 81 ILE A C 1
ATOM 611 O O . ILE A 1 81 ? -9.707 0.381 5.105 1.00 98.38 81 ILE A O 1
ATOM 615 N N . THR A 1 82 ? -11.819 0.966 4.610 1.00 98.06 82 THR A N 1
ATOM 616 C CA . THR A 1 82 ? -11.979 1.979 5.649 1.00 98.06 82 THR A CA 1
ATOM 617 C C . THR A 1 82 ? -12.910 1.431 6.714 1.00 98.06 82 THR A C 1
ATOM 619 O O . THR A 1 82 ? -13.996 0.947 6.401 1.00 98.06 82 THR A O 1
ATOM 622 N N . VAL A 1 83 ? -12.479 1.510 7.966 1.00 96.75 83 VAL A N 1
ATOM 623 C CA . VAL A 1 83 ? -13.225 1.073 9.143 1.00 96.75 83 VAL A CA 1
ATOM 624 C C . VAL A 1 83 ? -13.485 2.298 10.009 1.00 96.75 83 VAL A C 1
ATOM 626 O O . VAL A 1 83 ? -12.561 3.052 10.320 1.00 96.75 83 VAL A O 1
ATOM 629 N N . ASN A 1 84 ? -14.749 2.526 10.350 1.00 94.38 84 ASN A N 1
ATOM 630 C CA . ASN A 1 84 ? -15.158 3.643 11.197 1.00 94.38 84 ASN A CA 1
ATOM 631 C C . ASN A 1 84 ? -14.953 3.331 12.691 1.00 94.38 84 ASN A C 1
ATOM 633 O O . ASN A 1 84 ? -14.596 2.216 13.070 1.00 94.38 84 ASN A O 1
ATOM 637 N N . GLU A 1 85 ? -15.245 4.305 13.549 1.00 90.50 85 GLU A N 1
ATOM 638 C CA . GLU A 1 85 ? -15.049 4.203 15.001 1.00 90.50 85 GLU A CA 1
ATOM 639 C C . GLU A 1 85 ? -15.867 3.085 15.664 1.00 90.50 85 GLU A C 1
ATOM 641 O O . GLU A 1 85 ? -15.488 2.570 16.711 1.00 90.50 85 GLU A O 1
ATOM 646 N N . THR A 1 86 ? -16.965 2.661 15.030 1.00 90.69 86 THR A N 1
ATOM 647 C CA . THR A 1 86 ? -17.803 1.549 15.504 1.00 90.69 86 THR A CA 1
ATOM 648 C C . THR A 1 86 ? -17.266 0.171 15.100 1.00 90.69 86 THR A C 1
ATOM 650 O O . THR A 1 86 ? -17.878 -0.842 15.428 1.00 90.69 86 THR A O 1
ATOM 653 N N . GLY A 1 87 ? -16.145 0.114 14.370 1.00 91.12 87 GLY A N 1
ATOM 654 C CA . GLY A 1 87 ? -15.539 -1.127 13.878 1.00 91.12 87 GLY A CA 1
ATOM 655 C C . GLY A 1 87 ? -16.156 -1.665 12.581 1.00 91.12 87 GLY A C 1
ATOM 656 O O . GLY A 1 87 ? -15.787 -2.749 12.121 1.00 91.12 87 GLY A O 1
ATOM 657 N N . ASN A 1 88 ? -17.067 -0.912 11.961 1.00 94.25 88 ASN A N 1
ATOM 658 C CA . ASN A 1 88 ? -17.740 -1.306 10.728 1.00 94.25 88 ASN A CA 1
ATOM 659 C C . ASN A 1 88 ? -16.972 -0.820 9.497 1.00 94.25 88 ASN A C 1
ATOM 661 O O . ASN A 1 88 ? -16.478 0.310 9.467 1.00 94.25 88 ASN A O 1
ATOM 665 N N . ILE A 1 89 ? -16.929 -1.652 8.454 1.00 97.12 89 ILE A N 1
ATOM 666 C CA . ILE A 1 89 ? -16.407 -1.245 7.146 1.00 97.12 89 ILE A CA 1
ATOM 667 C C . ILE A 1 89 ? -17.342 -0.178 6.566 1.00 97.12 89 ILE A C 1
ATOM 669 O O . ILE A 1 89 ? -18.517 -0.439 6.318 1.00 97.12 89 ILE A O 1
ATOM 673 N N . SER A 1 90 ? -16.816 1.024 6.352 1.00 97.12 90 SER A N 1
ATOM 674 C CA . SER A 1 90 ? -17.545 2.176 5.808 1.00 97.12 90 SER A CA 1
ATOM 675 C C . SER A 1 90 ? -17.178 2.491 4.357 1.00 97.12 90 SER A C 1
ATOM 677 O O . SER A 1 90 ? -17.845 3.300 3.717 1.00 97.12 90 SER A O 1
ATOM 679 N N . GLY A 1 91 ? -16.135 1.855 3.820 1.00 97.38 91 GLY A N 1
ATOM 680 C CA . GLY A 1 91 ? -15.723 2.037 2.435 1.00 97.38 91 GLY A CA 1
ATOM 681 C C . GLY A 1 91 ? -14.592 1.108 2.014 1.00 97.38 91 GLY A C 1
ATOM 682 O O . GLY A 1 91 ? -13.968 0.433 2.833 1.00 97.38 91 GLY A O 1
ATOM 683 N N . SER A 1 92 ? -14.320 1.092 0.714 1.00 96.88 92 SER A N 1
ATOM 684 C CA . SER A 1 92 ? -13.165 0.427 0.118 1.00 96.88 92 SER A CA 1
ATOM 685 C C . SER A 1 92 ? -12.668 1.246 -1.067 1.00 96.88 92 SER A C 1
ATOM 687 O O . SER A 1 92 ? -13.466 1.859 -1.780 1.00 96.88 92 SER A O 1
ATOM 689 N N . LYS A 1 93 ? -11.351 1.279 -1.267 1.00 96.50 93 LYS A N 1
ATOM 690 C CA . LYS A 1 93 ? -10.710 1.973 -2.383 1.00 96.50 93 LYS A CA 1
ATOM 691 C C . LYS A 1 93 ? -9.601 1.117 -2.978 1.00 96.50 93 LYS A C 1
ATOM 693 O O . LYS A 1 93 ? -8.773 0.581 -2.244 1.00 96.50 93 LYS A O 1
ATOM 698 N N . THR A 1 94 ? -9.556 1.051 -4.304 1.00 97.88 94 THR A N 1
ATOM 699 C CA . THR A 1 94 ? -8.447 0.441 -5.041 1.00 97.88 94 THR A CA 1
ATOM 700 C C . THR A 1 94 ? -7.326 1.456 -5.248 1.00 97.88 94 THR A C 1
ATOM 702 O O . THR A 1 94 ? -7.566 2.614 -5.594 1.00 97.88 94 THR A O 1
ATOM 705 N N . TYR A 1 95 ? -6.095 1.002 -5.047 1.00 97.00 95 TYR A N 1
ATOM 706 C CA . TYR A 1 95 ? -4.869 1.733 -5.324 1.00 97.00 95 TYR A CA 1
ATOM 707 C C . TYR A 1 95 ? -4.026 0.936 -6.308 1.00 97.00 95 TYR A C 1
ATOM 709 O O . TYR A 1 95 ? -3.800 -0.261 -6.114 1.00 97.00 95 TYR A O 1
ATOM 717 N N . TRP A 1 96 ? -3.534 1.618 -7.335 1.00 98.69 96 TRP A N 1
ATOM 718 C CA . TRP A 1 96 ? -2.510 1.110 -8.235 1.00 98.69 96 TRP A CA 1
ATOM 719 C C . TRP A 1 96 ? -1.182 1.748 -7.871 1.00 98.69 96 TRP A C 1
ATOM 721 O O . TRP A 1 96 ? -1.139 2.944 -7.594 1.00 98.69 96 TRP A O 1
ATOM 731 N N . TYR A 1 97 ? -0.116 0.959 -7.900 1.00 98.56 97 TYR A N 1
ATOM 732 C CA . TYR A 1 97 ? 1.241 1.394 -7.614 1.00 98.56 97 TYR A CA 1
ATOM 733 C C . TYR A 1 97 ? 2.183 0.976 -8.726 1.00 98.56 97 TYR A C 1
ATOM 735 O O . TYR A 1 97 ? 2.04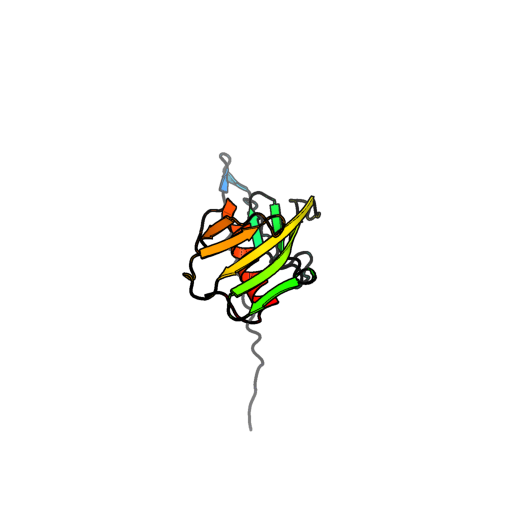6 -0.113 -9.287 1.00 98.56 97 TYR A O 1
ATOM 743 N N . TYR A 1 98 ? 3.159 1.831 -9.007 1.00 98.25 98 TYR A N 1
ATOM 744 C CA . TYR A 1 98 ? 4.219 1.563 -9.961 1.00 98.25 98 TYR A CA 1
ATOM 745 C C . TYR A 1 98 ? 5.537 2.159 -9.476 1.00 98.25 98 TYR A C 1
ATOM 747 O O . TYR A 1 98 ? 5.585 3.293 -8.998 1.00 98.25 98 TYR A O 1
ATOM 755 N N . LYS A 1 99 ? 6.614 1.386 -9.612 1.00 97.94 99 LYS A N 1
ATOM 756 C CA . LYS A 1 99 ? 7.990 1.836 -9.434 1.00 97.94 99 LYS A CA 1
ATOM 757 C C . LYS A 1 99 ? 8.778 1.530 -10.699 1.00 97.94 99 LYS A C 1
ATOM 759 O O . LYS A 1 99 ? 8.936 0.360 -11.054 1.00 97.94 99 LYS A O 1
ATOM 764 N N . VAL A 1 100 ? 9.302 2.576 -11.331 1.00 97.31 100 VAL A N 1
ATOM 765 C CA . VAL A 1 100 ? 10.191 2.457 -12.490 1.00 97.31 100 VAL A CA 1
ATOM 766 C C . VAL A 1 100 ? 11.557 1.948 -12.026 1.00 97.31 100 VAL A C 1
ATOM 768 O O . VAL A 1 100 ? 12.076 2.369 -10.980 1.00 97.31 100 VAL A O 1
ATOM 771 N N . ALA A 1 101 ? 12.141 1.030 -12.793 1.00 95.44 101 ALA A N 1
ATOM 772 C CA . ALA A 1 101 ? 13.495 0.544 -12.568 1.00 95.44 101 ALA A CA 1
ATOM 773 C C . ALA A 1 101 ? 14.525 1.662 -12.809 1.00 95.44 101 ALA A C 1
ATOM 775 O O . ALA A 1 101 ? 14.415 2.435 -13.756 1.00 95.44 101 ALA A O 1
ATOM 776 N N . GLY A 1 102 ? 15.535 1.756 -11.942 1.00 93.50 102 GLY A N 1
ATOM 777 C CA . GLY A 1 102 ? 16.619 2.740 -12.063 1.00 93.50 102 GLY A CA 1
ATOM 778 C C . GLY A 1 102 ? 16.292 4.159 -11.580 1.00 93.50 102 GLY A C 1
ATOM 779 O O . GLY A 1 102 ? 17.208 4.958 -11.415 1.00 93.50 102 GLY A O 1
ATOM 780 N N . GLU A 1 103 ? 15.027 4.478 -11.303 1.00 94.25 103 GLU A N 1
ATOM 781 C CA . GLU A 1 103 ? 14.662 5.736 -10.643 1.00 94.25 103 GLU A CA 1
ATOM 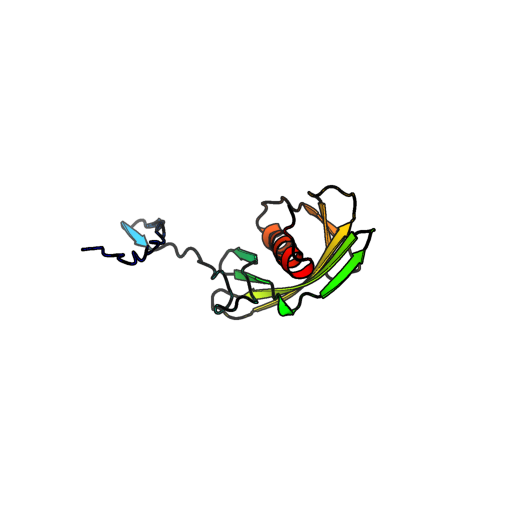782 C C . GLU A 1 103 ? 15.009 5.737 -9.147 1.00 94.25 103 GLU A C 1
ATOM 784 O O . GLU A 1 103 ? 15.056 4.681 -8.508 1.00 94.25 103 GLU A O 1
ATOM 789 N N . ASP A 1 104 ? 15.130 6.940 -8.579 1.00 93.94 104 ASP A N 1
ATOM 790 C CA . ASP A 1 104 ? 15.312 7.171 -7.145 1.00 93.94 104 ASP A CA 1
ATOM 791 C C . ASP A 1 104 ? 14.304 6.386 -6.282 1.00 93.94 104 ASP A C 1
ATOM 793 O O . ASP A 1 104 ? 13.120 6.271 -6.610 1.00 93.94 104 ASP A O 1
ATOM 797 N N . MET A 1 105 ? 14.782 5.831 -5.164 1.00 92.19 105 MET A N 1
ATOM 798 C CA . MET A 1 105 ? 13.963 5.010 -4.263 1.00 92.19 105 MET A CA 1
ATOM 799 C C . MET A 1 105 ? 12.955 5.843 -3.464 1.00 92.19 105 MET A C 1
ATOM 801 O O . MET A 1 105 ? 11.927 5.312 -3.041 1.00 92.19 105 MET A O 1
ATOM 805 N N . GLY A 1 106 ? 13.190 7.145 -3.300 1.00 95.56 106 GLY A N 1
ATOM 806 C CA . GLY A 1 106 ? 12.264 8.069 -2.655 1.00 95.56 106 GLY A CA 1
ATOM 807 C C . GLY A 1 106 ? 11.008 8.359 -3.477 1.00 95.56 106 GLY A C 1
ATOM 808 O O . GLY A 1 106 ? 10.037 8.858 -2.911 1.00 95.56 106 GLY A O 1
ATOM 809 N N . THR A 1 107 ? 10.982 8.005 -4.767 1.00 96.44 107 THR A N 1
ATOM 810 C CA . THR A 1 107 ? 9.851 8.268 -5.668 1.00 96.44 107 THR A CA 1
ATOM 811 C C . THR A 1 107 ? 9.179 6.977 -6.126 1.00 96.44 107 THR A C 1
ATOM 813 O O . THR A 1 107 ? 9.820 6.050 -6.621 1.00 96.44 107 THR A O 1
ATOM 816 N N . ALA A 1 108 ? 7.856 6.933 -5.996 1.00 97.94 108 ALA A N 1
ATOM 817 C CA . ALA A 1 108 ? 7.003 5.928 -6.618 1.00 97.94 108 ALA A CA 1
ATOM 818 C C . ALA A 1 108 ? 5.744 6.602 -7.173 1.00 97.94 108 ALA A C 1
ATOM 820 O O . ALA A 1 108 ? 5.476 7.771 -6.899 1.00 97.94 108 ALA A O 1
ATOM 821 N N . TYR A 1 109 ? 4.958 5.871 -7.955 1.00 98.25 109 TYR A N 1
ATOM 822 C CA . TYR A 1 109 ? 3.746 6.389 -8.574 1.00 98.25 109 TYR A CA 1
ATOM 823 C C . TYR A 1 109 ? 2.531 5.645 -8.060 1.00 98.25 109 TYR A C 1
ATOM 825 O O . TYR A 1 109 ? 2.573 4.437 -7.820 1.00 98.25 109 TYR A O 1
ATOM 833 N N . SER A 1 110 ? 1.432 6.374 -7.919 1.00 98.12 110 SER A N 1
ATOM 834 C CA . SER A 1 110 ? 0.131 5.797 -7.632 1.00 98.12 110 SER A CA 1
ATOM 835 C C . SER A 1 110 ? -0.911 6.254 -8.635 1.00 98.12 110 SER A C 1
ATOM 837 O O . SER A 1 110 ? -0.771 7.313 -9.246 1.00 98.12 110 SER A O 1
ATOM 839 N N . SER A 1 111 ? -1.951 5.452 -8.810 1.00 96.50 111 SER A N 1
ATOM 840 C CA . SER A 1 111 ? -3.070 5.790 -9.675 1.00 96.50 111 SER A CA 1
ATOM 841 C C . SER A 1 111 ? -4.388 5.286 -9.078 1.00 96.50 111 SER A C 1
ATOM 843 O O . SER A 1 111 ? -4.417 4.203 -8.482 1.00 96.50 111 SER A O 1
ATOM 845 N N . PRO A 1 112 ? -5.491 6.047 -9.205 1.00 90.44 112 PRO A N 1
ATOM 846 C CA . PRO A 1 112 ? -6.812 5.575 -8.800 1.00 90.44 112 PRO A CA 1
ATOM 847 C C . PRO A 1 112 ? -7.386 4.517 -9.758 1.00 90.44 112 PRO A C 1
ATOM 849 O O . PRO A 1 112 ? -8.243 3.738 -9.352 1.00 90.44 112 PRO A O 1
ATOM 852 N N . ASP A 1 113 ? -6.924 4.477 -11.010 1.00 91.00 113 ASP A N 1
ATOM 853 C CA . ASP A 1 113 ? -7.510 3.676 -12.096 1.00 91.00 113 ASP A CA 1
ATOM 854 C C . ASP A 1 113 ? -6.481 2.873 -12.913 1.00 91.00 113 ASP A C 1
ATOM 856 O O . ASP A 1 113 ? -6.854 2.109 -13.803 1.00 91.00 113 ASP A O 1
ATOM 860 N N . GLY A 1 114 ? -5.190 3.022 -12.610 1.00 92.69 114 GLY A N 1
ATOM 861 C CA . GLY A 1 114 ? -4.091 2.390 -13.340 1.00 92.69 114 GLY A CA 1
ATOM 862 C C . GLY A 1 114 ? -3.698 3.117 -14.630 1.00 92.69 114 GLY A C 1
ATOM 863 O O . GLY A 1 114 ? -2.835 2.625 -15.356 1.00 92.69 114 GLY A O 1
ATOM 864 N N . GLN A 1 115 ? -4.302 4.272 -14.920 1.00 92.88 115 GLN A N 1
ATOM 865 C CA . GLN A 1 115 ? -4.047 5.074 -16.122 1.00 92.88 115 GLN A CA 1
ATOM 866 C C . GLN A 1 115 ? -3.500 6.460 -15.768 1.00 92.88 115 GLN A C 1
ATOM 868 O O . GLN A 1 115 ? -2.540 6.927 -16.377 1.00 92.88 115 GLN A O 1
ATOM 873 N N . ASN A 1 116 ? -4.077 7.104 -14.753 1.00 94.06 116 ASN A N 1
ATOM 874 C CA . ASN A 1 116 ? -3.707 8.445 -14.317 1.00 94.06 116 ASN A CA 1
ATOM 875 C C . ASN A 1 116 ? -2.682 8.370 -13.180 1.00 94.06 116 ASN A C 1
ATOM 877 O O . ASN A 1 116 ? -3.055 8.217 -12.016 1.00 94.06 116 ASN A O 1
ATOM 881 N N . TRP A 1 117 ? -1.393 8.424 -13.521 1.00 96.81 117 TRP A N 1
ATOM 882 C CA . TRP A 1 117 ? -0.290 8.239 -12.575 1.00 96.81 117 TRP A CA 1
ATOM 883 C C . TRP A 1 117 ? 0.170 9.549 -11.938 1.00 96.81 117 TRP A C 1
ATOM 885 O O . TRP A 1 117 ? 0.400 10.548 -12.617 1.00 96.81 117 TRP A O 1
ATOM 895 N N . GLN A 1 118 ? 0.347 9.523 -10.620 1.00 97.12 118 GLN A N 1
ATOM 896 C CA . GLN A 1 118 ? 0.849 10.635 -9.823 1.00 97.12 118 GLN A CA 1
ATOM 897 C C . GLN A 1 118 ? 2.024 10.164 -8.975 1.00 97.12 118 GLN A C 1
ATOM 899 O O . GLN A 1 118 ? 1.915 9.167 -8.256 1.00 97.12 118 GLN A O 1
ATOM 904 N N . ALA A 1 119 ? 3.140 10.885 -9.063 1.00 97.19 119 ALA A N 1
ATOM 905 C CA . ALA A 1 119 ? 4.296 10.641 -8.217 1.00 97.19 119 ALA A CA 1
ATOM 906 C C . ALA A 1 119 ? 3.965 10.954 -6.750 1.00 97.19 119 ALA A C 1
ATOM 908 O O . ALA A 1 119 ? 3.233 11.899 -6.449 1.00 97.19 119 ALA A O 1
ATOM 909 N N . PHE A 1 120 ? 4.533 10.175 -5.837 1.00 96.56 120 PHE A N 1
ATOM 910 C CA . PHE A 1 120 ? 4.510 10.440 -4.410 1.00 96.56 120 PHE A CA 1
ATOM 911 C C . PHE A 1 120 ? 5.859 10.111 -3.774 1.00 96.56 120 PHE A C 1
ATOM 913 O O . PHE A 1 120 ? 6.591 9.227 -4.222 1.00 96.56 120 PHE A O 1
ATOM 920 N N . GLU A 1 121 ? 6.159 10.825 -2.693 1.00 96.19 121 GLU A N 1
ATOM 921 C CA . GLU A 1 121 ? 7.358 10.601 -1.899 1.00 96.19 121 GLU A CA 1
ATOM 922 C C . GLU A 1 121 ? 7.138 9.425 -0.934 1.00 96.19 121 GLU A C 1
ATOM 924 O O . GLU A 1 121 ? 6.316 9.489 -0.014 1.00 96.19 121 GLU A O 1
ATOM 929 N N . VAL A 1 122 ? 7.902 8.348 -1.111 1.00 95.38 122 VAL A N 1
ATOM 930 C CA . VAL A 1 122 ? 7.830 7.126 -0.290 1.00 95.38 122 VAL A CA 1
ATOM 931 C C . VAL A 1 122 ? 8.292 7.374 1.159 1.00 95.38 122 VAL A C 1
ATOM 933 O O . VAL A 1 122 ? 7.948 6.617 2.075 1.00 95.38 122 VAL A O 1
ATOM 936 N N . GLY A 1 123 ? 9.065 8.439 1.380 1.00 93.44 123 GLY A N 1
ATOM 937 C CA . GLY A 1 123 ? 9.524 8.904 2.691 1.00 93.44 123 GLY A CA 1
ATOM 938 C C . GLY A 1 123 ? 8.563 9.853 3.414 1.00 93.44 123 GLY A C 1
ATOM 939 O O . GLY A 1 123 ? 8.832 10.209 4.560 1.00 93.44 123 GLY A O 1
ATOM 940 N N . SER A 1 124 ? 7.448 10.251 2.788 1.00 91.88 124 SER A N 1
ATOM 941 C CA . SER A 1 124 ? 6.575 11.288 3.341 1.00 91.88 124 SER A CA 1
ATOM 942 C C . SER A 1 124 ? 6.023 10.918 4.721 1.00 91.88 124 SER A C 1
ATOM 944 O O . SER A 1 124 ? 5.463 9.837 4.926 1.00 91.88 124 SER A O 1
ATOM 946 N N . THR A 1 125 ? 6.125 11.854 5.666 1.00 89.44 125 THR A N 1
ATOM 947 C CA . THR A 1 125 ? 5.577 11.741 7.028 1.00 89.44 125 THR A CA 1
ATOM 948 C C . THR A 1 125 ? 4.264 12.504 7.206 1.00 89.44 125 THR A C 1
ATOM 950 O O . THR A 1 125 ? 3.657 12.449 8.277 1.00 89.44 125 THR A O 1
ATOM 953 N N . PHE A 1 126 ? 3.770 13.182 6.162 1.00 88.12 126 PHE A N 1
ATOM 954 C CA . PHE A 1 126 ? 2.498 13.898 6.224 1.00 88.12 126 PHE A CA 1
ATOM 955 C C . PHE A 1 126 ? 1.341 12.927 6.469 1.00 88.12 126 PHE A C 1
ATOM 957 O O . PHE A 1 126 ? 1.218 11.907 5.788 1.00 88.12 126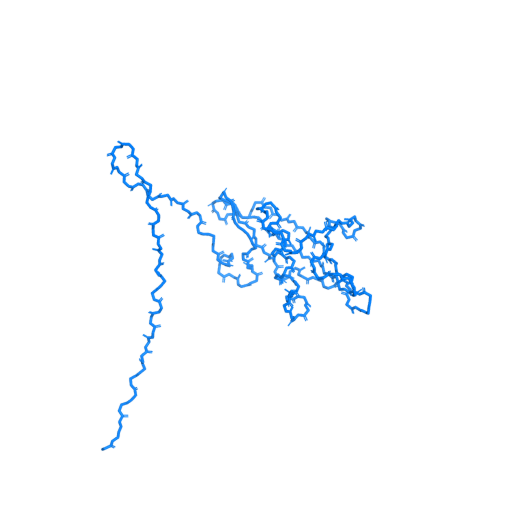 PHE A O 1
ATOM 964 N N . GLY A 1 127 ? 0.473 13.257 7.433 1.00 83.81 127 GLY A N 1
ATOM 965 C CA . GLY A 1 127 ? -0.618 12.384 7.885 1.00 83.81 127 GLY A CA 1
ATOM 966 C C . GLY A 1 127 ? -1.528 11.910 6.749 1.00 83.81 127 GLY A C 1
ATOM 967 O O . GLY A 1 127 ? -1.786 10.716 6.620 1.00 83.81 127 GLY A O 1
ATOM 968 N N . TYR A 1 128 ? -1.928 12.821 5.857 1.00 82.88 128 TYR A N 1
ATOM 969 C CA . TYR A 1 128 ? -2.792 12.494 4.716 1.00 82.88 128 TYR A CA 1
ATOM 970 C C . TYR A 1 128 ? -2.122 11.578 3.673 1.00 82.88 128 TYR A C 1
ATOM 972 O O . TYR A 1 128 ? -2.819 10.891 2.928 1.00 82.88 128 TYR A O 1
ATOM 980 N N . MET A 1 129 ? -0.785 11.512 3.644 1.00 92.06 129 MET A N 1
ATOM 981 C CA . MET A 1 129 ? -0.021 10.624 2.757 1.00 92.06 129 MET A CA 1
ATOM 982 C C . MET A 1 129 ? 0.212 9.237 3.360 1.00 92.06 129 MET A C 1
ATOM 984 O O . MET A 1 129 ? 0.572 8.311 2.633 1.00 92.06 129 MET A O 1
ATOM 988 N N . GLN A 1 130 ? -0.004 9.051 4.667 1.00 94.06 130 GLN A N 1
ATOM 989 C CA . GLN A 1 130 ? 0.343 7.798 5.344 1.00 94.06 130 GLN A CA 1
ATOM 990 C C . GLN A 1 130 ? -0.426 6.596 4.799 1.00 94.06 130 GLN A C 1
ATOM 992 O O . GLN A 1 130 ? 0.157 5.520 4.681 1.00 94.06 130 GLN A O 1
ATOM 997 N N . VAL A 1 131 ? -1.696 6.775 4.413 1.00 95.31 131 VAL A N 1
ATOM 998 C CA . VAL A 1 131 ? -2.471 5.706 3.765 1.00 95.31 131 VAL A CA 1
ATOM 999 C C . VAL A 1 131 ? -1.777 5.264 2.481 1.00 95.31 131 VAL A C 1
ATOM 1001 O O . VAL A 1 131 ? -1.563 4.073 2.276 1.00 95.31 131 VAL A O 1
ATOM 1004 N N . LEU A 1 132 ? -1.361 6.216 1.645 1.00 96.25 132 LEU A N 1
ATOM 1005 C CA . LEU A 1 132 ? -0.719 5.926 0.369 1.00 96.25 132 LEU A CA 1
ATOM 1006 C C . LEU A 1 132 ? 0.639 5.235 0.556 1.00 96.25 132 LEU A C 1
ATOM 1008 O O . LEU A 1 132 ? 0.877 4.181 -0.034 1.00 96.25 132 LEU A O 1
ATOM 1012 N N . VAL A 1 133 ? 1.503 5.802 1.402 1.00 97.00 133 VAL A N 1
ATOM 1013 C CA . VAL A 1 133 ? 2.879 5.333 1.620 1.00 97.00 133 VAL A CA 1
ATOM 1014 C C . VAL A 1 133 ? 2.915 3.965 2.300 1.00 97.00 133 VAL A C 1
ATOM 1016 O O . VAL A 1 133 ? 3.667 3.082 1.888 1.00 97.00 133 VAL A O 1
ATOM 1019 N N . LYS A 1 134 ? 2.111 3.755 3.346 1.00 96.88 134 LYS A N 1
ATOM 1020 C CA . LYS A 1 134 ? 2.134 2.486 4.085 1.00 96.88 134 LYS A CA 1
ATOM 1021 C C . LYS A 1 134 ? 1.464 1.363 3.301 1.00 96.88 134 LYS A C 1
ATOM 1023 O O . LYS A 1 134 ? 1.981 0.249 3.315 1.00 96.88 134 LYS A O 1
ATOM 1028 N N . THR A 1 135 ? 0.399 1.660 2.551 1.00 97.81 135 THR A N 1
ATOM 1029 C CA . THR A 1 135 ? -0.198 0.692 1.615 1.00 97.81 135 THR A CA 1
ATOM 1030 C C . THR A 1 135 ? 0.832 0.265 0.578 1.00 97.81 135 THR A C 1
ATOM 1032 O O . THR A 1 135 ? 0.993 -0.932 0.357 1.00 97.81 135 THR A O 1
ATOM 1035 N N . PHE A 1 136 ? 1.591 1.213 0.016 1.00 98.31 136 PHE A N 1
ATOM 1036 C CA . PHE A 1 136 ? 2.671 0.898 -0.913 1.00 98.31 136 PHE A CA 1
ATOM 1037 C C . PHE A 1 136 ? 3.692 -0.067 -0.301 1.00 98.31 136 PHE A C 1
ATOM 1039 O O . PHE A 1 136 ? 3.944 -1.119 -0.873 1.00 98.31 136 PHE A O 1
ATOM 1046 N N . LYS A 1 137 ? 4.244 0.240 0.879 1.00 97.56 137 LYS A N 1
ATOM 1047 C CA . LYS A 1 137 ? 5.303 -0.580 1.497 1.00 97.56 137 LYS A CA 1
ATOM 1048 C C . LYS A 1 137 ? 4.829 -1.982 1.888 1.00 97.56 137 LYS A C 1
ATOM 1050 O O . LYS A 1 137 ? 5.526 -2.959 1.619 1.00 97.56 137 LYS A O 1
ATOM 1055 N N . ILE A 1 138 ? 3.651 -2.091 2.507 1.00 97.50 138 ILE A N 1
ATOM 1056 C CA . ILE A 1 138 ? 3.091 -3.389 2.915 1.00 97.50 138 ILE A CA 1
ATOM 1057 C C . ILE A 1 138 ? 2.686 -4.196 1.673 1.00 97.50 138 ILE A C 1
ATOM 1059 O O . ILE A 1 138 ? 3.016 -5.378 1.568 1.00 97.50 138 ILE A O 1
ATOM 1063 N N . GLY A 1 139 ? 2.010 -3.548 0.720 1.00 98.12 139 GLY A N 1
ATOM 1064 C CA . GLY A 1 139 ? 1.590 -4.157 -0.538 1.00 98.12 139 GLY A CA 1
ATOM 1065 C C . GLY A 1 139 ? 2.772 -4.620 -1.384 1.00 98.12 139 GLY A C 1
ATOM 1066 O O . GLY A 1 139 ? 2.732 -5.721 -1.915 1.00 98.12 139 GLY A O 1
ATOM 1067 N N . TRP A 1 140 ? 3.858 -3.847 -1.427 1.00 98.44 140 TRP A N 1
ATOM 1068 C CA . TRP A 1 140 ? 5.092 -4.202 -2.125 1.00 98.44 140 TRP A CA 1
ATOM 1069 C C . TRP A 1 140 ? 5.702 -5.494 -1.584 1.00 98.44 140 TRP A C 1
ATOM 1071 O O . TRP A 1 140 ? 5.986 -6.412 -2.352 1.00 98.44 140 TRP A O 1
ATOM 1081 N N . TYR A 1 141 ? 5.850 -5.600 -0.259 1.00 97.69 141 TYR A N 1
ATOM 1082 C CA . TYR A 1 141 ? 6.357 -6.823 0.362 1.00 97.69 141 TYR A CA 1
ATOM 1083 C C . TYR A 1 141 ? 5.463 -8.026 0.048 1.00 97.69 141 TYR A C 1
ATOM 1085 O O . TYR A 1 141 ? 5.960 -9.090 -0.309 1.00 97.69 141 TYR A O 1
ATOM 1093 N N . ALA A 1 142 ? 4.144 -7.854 0.129 1.00 97.25 142 ALA A N 1
ATOM 1094 C CA . ALA A 1 142 ? 3.203 -8.923 -0.182 1.00 97.25 142 ALA A CA 1
ATOM 1095 C C . ALA A 1 142 ? 3.183 -9.300 -1.678 1.00 97.25 142 ALA A C 1
ATOM 1097 O O . ALA A 1 142 ? 2.976 -10.466 -2.000 1.00 97.25 142 ALA A O 1
ATOM 1098 N N . ALA A 1 143 ? 3.423 -8.346 -2.582 1.00 98.06 143 ALA A N 1
ATOM 1099 C CA . ALA A 1 143 ? 3.438 -8.560 -4.027 1.00 98.06 143 ALA A CA 1
ATOM 1100 C C . ALA A 1 143 ? 4.740 -9.210 -4.526 1.00 98.06 143 ALA A C 1
ATOM 1102 O O . ALA A 1 143 ? 4.695 -10.066 -5.408 1.00 98.06 143 ALA A O 1
ATOM 1103 N N . PHE A 1 144 ? 5.891 -8.801 -3.982 1.00 97.25 144 PHE A N 1
ATOM 1104 C CA . PHE A 1 144 ? 7.208 -9.145 -4.536 1.00 97.25 144 PHE A CA 1
ATOM 1105 C C . PHE A 1 144 ? 8.115 -9.924 -3.574 1.00 97.25 144 PHE A C 1
ATOM 1107 O O . PHE A 1 144 ? 9.161 -10.419 -3.983 1.00 97.25 144 PHE A O 1
ATOM 1114 N N . GLY A 1 145 ? 7.727 -10.071 -2.306 1.00 96.50 145 GLY A N 1
ATOM 1115 C CA . GLY A 1 145 ? 8.431 -10.901 -1.324 1.00 96.50 145 GLY A CA 1
ATOM 1116 C C . GLY A 1 145 ? 9.648 -10.250 -0.657 1.00 96.50 145 GLY A C 1
ATOM 1117 O O . GLY A 1 145 ? 10.344 -10.916 0.106 1.00 96.50 145 GLY A O 1
ATOM 1118 N N . TYR A 1 146 ? 9.914 -8.966 -0.904 1.00 94.25 146 TYR A N 1
ATOM 1119 C CA . TYR A 1 146 ? 11.004 -8.215 -0.271 1.00 94.25 146 TYR A CA 1
ATOM 1120 C C . TYR A 1 146 ? 10.556 -6.812 0.129 1.00 94.25 146 TYR A C 1
ATOM 1122 O O . TYR A 1 146 ? 9.628 -6.259 -0.451 1.00 94.25 146 TYR A O 1
ATOM 1130 N N . SER A 1 147 ? 11.180 -6.244 1.159 1.00 94.00 147 SER A N 1
ATOM 1131 C CA . SER A 1 147 ? 10.811 -4.921 1.669 1.00 94.00 147 SER A CA 1
ATOM 1132 C C . SER A 1 147 ? 11.248 -3.816 0.715 1.00 94.00 147 SER A C 1
ATOM 1134 O O . SER A 1 147 ? 12.332 -3.882 0.138 1.00 94.00 147 SER A O 1
ATOM 1136 N N . TYR A 1 148 ? 10.431 -2.772 0.603 1.00 91.56 148 TYR A N 1
ATOM 1137 C CA . TYR A 1 148 ? 10.839 -1.537 -0.053 1.00 91.56 148 TYR A CA 1
ATOM 1138 C C . TYR A 1 148 ? 11.666 -0.693 0.929 1.00 91.56 148 TYR A C 1
ATOM 1140 O O . TYR A 1 148 ? 11.131 -0.249 1.951 1.00 91.56 148 TYR A O 1
ATOM 1148 N N . SER A 1 149 ? 12.962 -0.544 0.646 1.00 75.44 149 SER A N 1
ATOM 1149 C CA . SER A 1 149 ? 13.956 0.180 1.456 1.00 75.44 149 SER A CA 1
ATOM 1150 C C . SER A 1 149 ? 14.059 1.648 1.074 1.00 75.44 149 SER A C 1
ATOM 1152 O O . SER A 1 149 ? 14.240 1.893 -0.140 1.00 75.44 149 SER A O 1
#

pLDDT: mean 83.22, std 22.77, range [30.31, 98.75]

Sequence (149 aa):
MERMIKKILVSLCMAAAILVGVSADGTTLPMAQADYAQYYNGDSNYPLVYGHQGVAWYLDKSSIVVKKNDSEGNAFACNVITVNETGNISGSKTYWYYKVAGEDMGTAYSSPDGQNWQAFEVGSTFGYMQVLVKTFKIGWYAAFGYSYS

Organism: NCBI:txid862415